Protein AF-A0A534N037-F1 (afdb_monomer_lite)

Radius of gyration: 16.57 Å; chains: 1; bounding box: 39×36×56 Å

Secondary structure (DSSP, 8-state):
----PPP-----EEEEEEEEETTEEEEEEES-HHHHHHHHHHHT-EEEEEETTTTEEEEEEEEEEE-TTSPEEEP-EE-TT--EEE----PPPPP-

Foldseek 3Di:
DDPDPPDQPDKQKKKKWWADDPNDIDIDIDSDPVVNQVVCLVRQTWIWIFIGDVRDTLFIWGQVDADPVSGTDGDFDADPVGDGPDPDPRDPDDDD

Structure (mmCIF, N/CA/C/O backbone):
data_AF-A0A534N037-F1
#
_entry.id   AF-A0A534N037-F1
#
loop_
_atom_site.group_PDB
_atom_site.id
_atom_site.type_symbol
_atom_site.label_atom_id
_atom_site.label_alt_id
_atom_site.label_comp_id
_atom_site.label_asym_id
_atom_site.label_entity_id
_atom_site.label_seq_id
_atom_site.pdbx_PDB_ins_code
_atom_site.Cartn_x
_atom_site.Cartn_y
_atom_site.Cartn_z
_atom_site.occupancy
_atom_site.B_iso_or_equiv
_atom_site.auth_seq_id
_atom_site.auth_comp_id
_atom_site.auth_asym_id
_atom_site.auth_atom_id
_atom_site.pdbx_PDB_model_num
ATOM 1 N N . MET A 1 1 ? -26.782 19.663 36.429 1.00 50.50 1 MET A N 1
ATOM 2 C CA . MET A 1 1 ? -25.449 19.383 35.840 1.00 50.50 1 MET A CA 1
ATOM 3 C C . MET A 1 1 ? -25.639 18.840 34.429 1.00 50.50 1 MET A C 1
ATOM 5 O O . MET A 1 1 ? -26.358 17.864 34.277 1.00 50.50 1 MET A O 1
ATOM 9 N N . LYS A 1 2 ? -25.067 19.471 33.393 1.00 49.94 2 LYS A N 1
ATOM 10 C CA . LYS A 1 2 ? -25.112 18.925 32.022 1.00 49.94 2 LYS A CA 1
ATOM 11 C C . LYS A 1 2 ? -24.107 17.764 31.913 1.00 49.94 2 LYS A C 1
ATOM 13 O O . LYS A 1 2 ? -22.976 17.944 32.369 1.00 49.94 2 LYS A O 1
ATOM 18 N N . PRO A 1 3 ? -24.467 16.603 31.334 1.00 54.00 3 PRO A N 1
ATOM 19 C CA . PRO A 1 3 ? -23.529 15.498 31.183 1.00 54.00 3 PRO A CA 1
ATOM 20 C C . PRO A 1 3 ? -22.388 15.922 30.254 1.00 54.00 3 PRO A C 1
ATOM 22 O O . PRO A 1 3 ? -22.601 16.391 29.133 1.00 54.00 3 PRO A O 1
ATOM 25 N N . LYS A 1 4 ? -21.157 15.795 30.755 1.00 53.72 4 LYS A N 1
ATOM 26 C CA . LYS A 1 4 ? -19.927 16.061 30.010 1.00 53.72 4 LYS A CA 1
ATOM 27 C C . LYS A 1 4 ? -19.867 15.026 28.883 1.00 53.72 4 LYS A C 1
ATOM 29 O O . LYS A 1 4 ? -19.649 13.847 29.150 1.00 53.72 4 LYS A O 1
ATOM 34 N N . ARG A 1 5 ? -20.125 15.447 27.637 1.00 61.31 5 ARG A N 1
ATOM 35 C CA . ARG A 1 5 ? -20.007 14.570 26.460 1.00 61.31 5 ARG A CA 1
ATOM 36 C C . ARG A 1 5 ? -18.625 13.901 26.491 1.00 61.31 5 ARG A C 1
ATOM 38 O O . ARG A 1 5 ? -17.637 14.616 26.695 1.00 61.31 5 ARG A O 1
ATOM 45 N N . PRO A 1 6 ? -18.531 12.572 26.317 1.00 53.53 6 PRO A N 1
ATOM 46 C CA . PRO A 1 6 ? -17.244 11.897 26.301 1.00 53.53 6 PRO A CA 1
ATOM 47 C C . PRO A 1 6 ? -16.377 12.528 25.209 1.00 53.53 6 PRO A C 1
ATOM 49 O O . PRO A 1 6 ? -16.824 12.706 24.074 1.00 53.53 6 PRO A O 1
ATOM 52 N N . ARG A 1 7 ? -15.150 12.924 25.575 1.00 56.31 7 ARG A N 1
ATOM 53 C CA . ARG A 1 7 ? -14.146 13.425 24.629 1.00 56.31 7 ARG A CA 1
ATOM 54 C C . ARG A 1 7 ? -14.052 12.414 23.494 1.00 56.31 7 ARG A C 1
ATOM 56 O O . ARG A 1 7 ? -13.726 11.256 23.740 1.00 56.31 7 ARG A O 1
ATOM 63 N N . ILE A 1 8 ? -14.367 12.851 22.275 1.00 55.91 8 ILE A N 1
ATOM 64 C CA . ILE A 1 8 ? -14.191 12.062 21.055 1.00 55.91 8 ILE A CA 1
ATOM 65 C C . ILE A 1 8 ? -12.773 11.488 21.115 1.00 55.91 8 ILE A C 1
ATOM 67 O O . ILE A 1 8 ? -11.806 12.249 21.183 1.00 55.91 8 ILE A O 1
ATOM 71 N N . SER A 1 9 ? -12.656 10.157 21.195 1.00 55.47 9 SER A N 1
ATOM 72 C CA . SER A 1 9 ? -11.362 9.474 21.167 1.00 55.47 9 SER A CA 1
ATOM 73 C C . SER A 1 9 ? -10.550 10.032 19.999 1.00 55.47 9 SER A C 1
ATOM 75 O O . SER A 1 9 ? -11.106 10.203 18.910 1.00 55.47 9 SER A O 1
ATOM 77 N N . ARG A 1 10 ? -9.266 10.352 20.220 1.00 60.78 10 ARG A N 1
ATOM 78 C CA . ARG A 1 10 ? -8.365 10.794 19.143 1.00 60.78 10 ARG A CA 1
ATOM 79 C C . ARG A 1 10 ? -8.570 9.856 17.948 1.00 60.78 10 ARG A C 1
ATOM 81 O O . ARG A 1 10 ? -8.598 8.641 18.153 1.00 60.78 10 ARG A O 1
ATOM 88 N N . ARG A 1 11 ? -8.802 10.402 16.745 1.00 72.00 11 ARG A N 1
ATOM 89 C CA . ARG A 1 11 ? -8.874 9.589 15.520 1.00 72.00 11 ARG A CA 1
ATOM 90 C C . ARG A 1 11 ? -7.591 8.761 15.478 1.00 72.00 11 ARG A C 1
ATOM 92 O O . ARG A 1 11 ? -6.514 9.344 15.404 1.00 72.00 11 ARG A O 1
ATOM 99 N N . LYS A 1 12 ? -7.710 7.441 15.625 1.00 86.25 12 LYS A N 1
ATOM 100 C CA . LYS A 1 12 ? -6.581 6.539 15.423 1.00 86.25 12 LYS A CA 1
ATOM 101 C C . LYS A 1 12 ? -6.351 6.408 13.922 1.00 86.25 12 LYS A C 1
ATOM 103 O O . LYS A 1 12 ? -7.318 6.431 13.156 1.00 86.25 12 LYS A O 1
ATOM 108 N N . THR A 1 13 ? -5.085 6.308 13.547 1.00 92.00 13 THR A N 1
ATOM 109 C CA . THR A 1 13 ? -4.653 6.001 12.188 1.00 92.00 13 THR A CA 1
ATOM 110 C C . THR A 1 13 ? -4.040 4.613 12.209 1.00 92.00 13 THR A C 1
ATOM 112 O O . THR A 1 13 ? -3.296 4.277 13.129 1.00 92.00 13 THR A O 1
ATOM 115 N N . TYR A 1 14 ? -4.390 3.819 11.213 1.00 95.00 14 TYR A N 1
ATOM 116 C CA . TYR A 1 14 ? -3.891 2.480 10.972 1.00 95.00 14 TYR A CA 1
ATOM 117 C C . TYR A 1 14 ? -3.332 2.422 9.558 1.00 95.00 14 TYR A C 1
ATOM 119 O O . TYR A 1 14 ? -3.822 3.100 8.655 1.00 95.00 14 TYR A O 1
ATOM 127 N N . TYR A 1 15 ? -2.326 1.584 9.371 1.00 97.19 15 TYR A N 1
ATOM 128 C CA . TYR A 1 15 ? -1.646 1.411 8.101 1.00 97.19 15 TYR A CA 1
ATOM 129 C C . TYR A 1 15 ? -1.758 -0.052 7.692 1.00 97.19 15 TYR A C 1
ATOM 131 O O . TYR A 1 15 ? -1.188 -0.931 8.340 1.00 97.19 15 TYR A O 1
ATOM 139 N N . LEU A 1 16 ? -2.534 -0.320 6.646 1.00 97.50 16 LEU A N 1
ATOM 140 C CA . LEU A 1 16 ? -2.685 -1.650 6.067 1.00 97.50 16 LEU A CA 1
ATOM 141 C C . LEU A 1 16 ? -1.658 -1.815 4.946 1.00 97.50 16 LEU A C 1
ATOM 143 O O . LEU A 1 16 ? -1.677 -1.072 3.969 1.00 97.50 16 LEU A O 1
ATOM 147 N N . VAL A 1 17 ? -0.787 -2.808 5.080 1.00 98.25 17 VAL A N 1
ATOM 148 C CA . VAL A 1 17 ? 0.182 -3.211 4.058 1.00 98.25 17 VAL A CA 1
ATOM 149 C C . VAL A 1 17 ? -0.339 -4.474 3.382 1.00 98.25 17 VAL A C 1
ATOM 151 O O . VAL A 1 17 ? -0.572 -5.466 4.070 1.00 98.25 17 VAL A O 1
ATOM 154 N N . LEU A 1 18 ? -0.520 -4.444 2.060 1.00 97.94 18 LEU A N 1
ATOM 155 C CA . LEU A 1 18 ? -1.083 -5.527 1.245 1.00 97.94 18 LEU A CA 1
ATOM 156 C C . LEU A 1 18 ? -0.125 -5.883 0.101 1.00 97.94 18 LEU A C 1
ATOM 158 O O . LEU A 1 18 ? 0.247 -5.012 -0.681 1.00 97.94 18 LEU A O 1
ATOM 162 N N . TRP A 1 19 ? 0.264 -7.148 -0.018 1.00 97.44 19 TRP A N 1
ATOM 163 C CA . TRP A 1 19 ? 1.190 -7.615 -1.055 1.00 97.44 19 TRP A CA 1
ATOM 164 C C . TRP A 1 19 ? 0.797 -8.992 -1.581 1.00 97.44 19 TRP A C 1
ATOM 166 O O . TRP A 1 19 ? 0.010 -9.706 -0.962 1.00 97.44 19 TRP A O 1
ATOM 176 N N . TRP A 1 20 ? 1.375 -9.376 -2.716 1.00 95.50 20 TRP A N 1
ATOM 177 C CA . TRP A 1 20 ? 1.167 -10.686 -3.326 1.00 95.50 20 TRP A CA 1
ATOM 178 C C . TRP A 1 20 ? 2.455 -11.497 -3.358 1.00 95.50 20 TRP A C 1
ATOM 180 O O . TRP A 1 20 ? 3.515 -10.991 -3.723 1.00 95.50 20 TRP A O 1
ATOM 190 N N . MET A 1 21 ? 2.342 -12.782 -3.031 1.00 94.19 21 MET A N 1
ATOM 191 C CA . MET A 1 21 ? 3.389 -13.780 -3.238 1.00 94.19 21 MET A CA 1
ATOM 192 C C . MET A 1 21 ? 2.740 -15.023 -3.841 1.00 94.19 21 MET A C 1
ATOM 194 O O . MET A 1 21 ? 1.754 -15.524 -3.306 1.00 94.19 21 MET A O 1
ATOM 198 N N . SER A 1 22 ? 3.245 -15.488 -4.987 1.00 91.94 22 SER A N 1
ATOM 199 C CA . SER A 1 22 ? 2.690 -16.648 -5.706 1.00 91.94 22 SER A CA 1
ATOM 200 C C . SER A 1 22 ? 1.169 -16.561 -5.913 1.00 91.94 22 SER A C 1
ATOM 202 O O . SER A 1 22 ? 0.433 -17.482 -5.575 1.00 91.94 22 SER A O 1
ATOM 204 N N . GLN A 1 23 ? 0.691 -15.410 -6.408 1.00 90.56 23 GLN A N 1
ATOM 205 C CA . GLN A 1 23 ? -0.733 -15.093 -6.633 1.00 90.56 23 GLN A CA 1
ATOM 206 C C . GLN A 1 23 ? -1.623 -15.082 -5.375 1.00 90.56 23 GLN A C 1
ATOM 208 O O . GLN A 1 23 ? -2.819 -14.818 -5.477 1.00 90.56 23 GLN A O 1
ATOM 213 N N . THR A 1 24 ? -1.056 -15.284 -4.186 1.00 95.06 24 THR A N 1
ATOM 214 C CA . THR A 1 24 ? -1.791 -15.231 -2.920 1.00 95.06 24 THR A CA 1
ATOM 215 C C . THR A 1 24 ? -1.638 -13.844 -2.290 1.00 95.06 2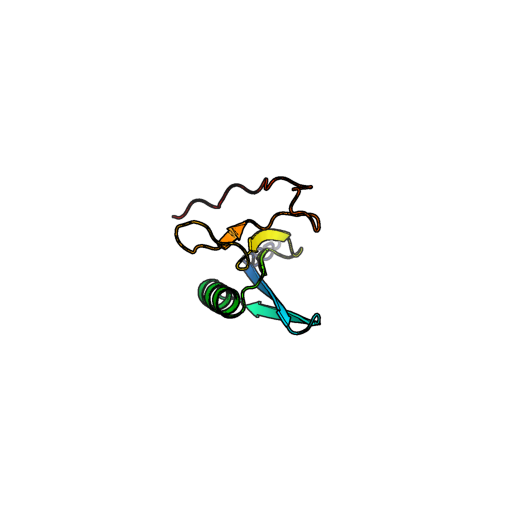4 THR A C 1
ATOM 217 O O . THR A 1 24 ? -0.501 -13.380 -2.149 1.00 95.06 24 THR A O 1
ATOM 220 N N . PRO A 1 25 ? -2.739 -13.161 -1.922 1.00 96.38 25 PRO A N 1
ATOM 221 C CA . PRO A 1 25 ? -2.672 -11.896 -1.204 1.00 96.38 25 PRO A CA 1
ATOM 222 C C . PRO A 1 25 ? -2.324 -12.117 0.272 1.00 96.38 25 PRO A C 1
ATOM 224 O O . PRO A 1 25 ? -2.842 -13.023 0.924 1.00 96.38 25 PRO A O 1
ATOM 227 N N . TYR A 1 26 ? -1.499 -11.232 0.817 1.00 97.75 26 TYR A N 1
ATOM 228 C CA . TYR A 1 26 ? -1.105 -11.189 2.221 1.00 97.75 26 TYR A CA 1
ATOM 229 C C . TYR A 1 26 ? -1.258 -9.775 2.760 1.00 97.75 26 TYR A C 1
ATOM 231 O O . TYR A 1 26 ? -1.002 -8.804 2.049 1.00 97.75 26 TYR A O 1
ATOM 239 N N . ALA A 1 27 ? -1.641 -9.663 4.030 1.00 97.50 27 ALA A N 1
ATOM 240 C CA . ALA A 1 27 ? -1.894 -8.383 4.669 1.00 97.50 27 ALA A CA 1
ATOM 241 C C . ALA A 1 27 ? -1.298 -8.309 6.078 1.00 97.50 27 ALA A C 1
ATOM 243 O O . ALA A 1 27 ? -1.254 -9.301 6.804 1.00 97.50 27 ALA A O 1
ATOM 244 N N . ALA A 1 28 ? -0.887 -7.107 6.475 1.00 97.75 28 ALA A N 1
ATOM 245 C CA . ALA A 1 28 ? -0.482 -6.778 7.837 1.00 97.75 28 ALA A CA 1
ATOM 246 C C . ALA A 1 28 ? -0.963 -5.369 8.205 1.00 97.75 28 ALA A C 1
ATOM 248 O O . ALA A 1 28 ? -1.002 -4.481 7.355 1.00 97.75 28 ALA A O 1
ATOM 249 N N . ILE A 1 29 ? -1.325 -5.163 9.473 1.00 96.56 29 ILE A N 1
ATOM 250 C CA . ILE A 1 29 ? -1.787 -3.870 9.994 1.00 96.56 29 ILE A CA 1
ATOM 251 C C . ILE A 1 29 ? -0.758 -3.334 10.984 1.00 96.56 29 ILE A C 1
ATOM 253 O O . ILE A 1 29 ? -0.301 -4.056 11.869 1.00 96.56 29 ILE A O 1
ATOM 257 N N . PHE A 1 30 ? -0.437 -2.052 10.855 1.00 96.88 30 PHE A N 1
ATOM 258 C CA . PHE A 1 30 ? 0.493 -1.330 11.713 1.00 96.88 30 PHE A CA 1
ATOM 259 C C . PHE A 1 30 ? -0.188 -0.100 12.323 1.00 96.88 30 PHE A C 1
ATOM 261 O O . PHE A 1 30 ? -1.029 0.538 11.690 1.00 96.88 30 PHE A O 1
ATOM 268 N N . GLU A 1 31 ? 0.207 0.268 13.543 1.00 94.56 31 GLU A N 1
ATOM 269 C CA . GLU A 1 31 ? -0.158 1.555 14.166 1.00 94.56 31 GLU A CA 1
ATOM 270 C C . GLU A 1 31 ? 0.940 2.627 13.978 1.00 94.56 31 GLU A C 1
ATOM 272 O O . GLU A 1 31 ? 0.721 3.800 14.272 1.00 94.56 31 GLU A O 1
ATOM 277 N N . ASN A 1 32 ? 2.124 2.238 13.487 1.00 95.31 32 ASN A N 1
ATOM 278 C CA . ASN A 1 32 ? 3.270 3.117 13.251 1.00 95.31 32 ASN A CA 1
ATOM 279 C C . ASN A 1 32 ? 3.551 3.253 11.745 1.00 95.31 32 ASN A C 1
ATOM 281 O O . ASN A 1 32 ? 3.761 2.249 11.066 1.00 95.31 32 ASN A O 1
ATOM 285 N N . GLU A 1 33 ? 3.591 4.494 11.259 1.00 95.44 33 GLU A N 1
ATOM 286 C CA . GLU A 1 33 ? 3.791 4.835 9.842 1.00 95.44 33 GLU A CA 1
ATOM 287 C C . GLU A 1 33 ? 5.130 4.333 9.302 1.00 95.44 33 GLU A C 1
ATOM 289 O O . GLU A 1 33 ? 5.166 3.622 8.305 1.00 95.44 33 GLU A O 1
ATOM 294 N N . VAL A 1 34 ? 6.222 4.614 10.014 1.00 96.56 34 VAL A N 1
ATOM 295 C CA . VAL A 1 34 ? 7.588 4.262 9.596 1.00 96.56 34 VAL A CA 1
ATOM 296 C C . VAL A 1 34 ? 7.758 2.746 9.486 1.00 96.56 34 VAL A C 1
ATOM 298 O O . VAL A 1 34 ? 8.363 2.246 8.539 1.00 96.56 34 VAL A O 1
ATOM 301 N N . ALA A 1 35 ? 7.189 1.991 10.430 1.00 97.88 35 ALA A N 1
ATOM 302 C CA . ALA A 1 35 ? 7.203 0.532 10.377 1.00 97.88 35 ALA A CA 1
ATOM 303 C C . ALA A 1 35 ? 6.397 -0.005 9.181 1.00 97.88 35 ALA A C 1
ATOM 305 O O . ALA A 1 35 ? 6.837 -0.947 8.519 1.00 97.88 35 ALA A O 1
ATOM 306 N N . ALA A 1 36 ? 5.245 0.604 8.889 1.00 98.00 36 ALA A N 1
ATOM 307 C CA . ALA A 1 36 ? 4.414 0.236 7.749 1.00 98.00 36 ALA A CA 1
ATOM 308 C C . ALA A 1 36 ? 5.115 0.532 6.415 1.00 98.00 36 ALA A C 1
ATOM 310 O O . ALA A 1 36 ? 5.136 -0.325 5.533 1.00 98.00 36 ALA A O 1
ATOM 311 N N . GLU A 1 37 ? 5.736 1.705 6.284 1.00 97.25 37 GLU A N 1
ATOM 312 C CA . GLU A 1 37 ? 6.515 2.096 5.107 1.00 97.25 37 GLU A CA 1
ATOM 313 C C . GLU A 1 37 ? 7.697 1.158 4.874 1.00 97.25 37 GLU A C 1
ATOM 315 O O . GLU A 1 37 ? 7.871 0.652 3.767 1.00 97.25 37 GLU A O 1
ATOM 320 N N . ALA A 1 38 ? 8.471 0.849 5.918 1.00 97.62 38 ALA A N 1
ATOM 321 C CA . ALA A 1 38 ? 9.570 -0.106 5.818 1.00 97.62 38 ALA A CA 1
ATOM 322 C C . ALA A 1 38 ? 9.071 -1.497 5.389 1.00 97.62 38 ALA A C 1
ATOM 324 O O . ALA A 1 38 ? 9.655 -2.129 4.504 1.00 97.62 38 ALA A O 1
ATOM 325 N N . ALA A 1 39 ? 7.962 -1.966 5.972 1.00 97.88 39 ALA A N 1
ATOM 326 C CA . ALA A 1 39 ? 7.373 -3.253 5.628 1.00 97.88 39 ALA A CA 1
ATOM 327 C C . ALA A 1 39 ? 6.870 -3.302 4.179 1.00 97.88 39 ALA A C 1
ATOM 329 O O . ALA A 1 39 ? 7.056 -4.330 3.519 1.00 97.88 39 ALA A O 1
ATOM 330 N N . ALA A 1 40 ? 6.256 -2.218 3.702 1.00 97.88 40 ALA A N 1
ATOM 331 C CA . ALA A 1 40 ? 5.736 -2.097 2.349 1.00 97.88 40 ALA A CA 1
ATOM 332 C C . ALA A 1 40 ? 6.852 -1.976 1.304 1.00 97.88 40 ALA A C 1
ATOM 334 O O . ALA A 1 40 ? 6.787 -2.624 0.261 1.00 97.88 40 ALA A O 1
ATOM 335 N N . ASN A 1 41 ? 7.911 -1.227 1.620 1.00 97.25 41 ASN A N 1
ATOM 336 C CA . ASN A 1 41 ? 9.100 -1.091 0.788 1.00 97.25 41 ASN A CA 1
ATOM 337 C C . ASN A 1 41 ? 9.776 -2.449 0.537 1.00 97.25 41 ASN A C 1
ATOM 339 O O . ASN A 1 41 ? 10.029 -2.804 -0.609 1.00 97.25 41 ASN A O 1
ATOM 343 N N . VAL A 1 42 ? 10.016 -3.236 1.596 1.00 96.56 42 VAL A N 1
ATOM 344 C CA . VAL A 1 42 ? 10.685 -4.551 1.494 1.00 96.56 42 VAL A CA 1
ATOM 345 C C . VAL A 1 42 ? 9.856 -5.565 0.704 1.00 96.56 42 VAL A C 1
ATOM 347 O O . VAL A 1 42 ? 10.410 -6.422 0.023 1.00 96.56 42 VAL A O 1
ATOM 350 N N . ARG A 1 43 ? 8.526 -5.490 0.802 1.00 96.44 43 ARG A N 1
ATOM 351 C CA . ARG A 1 43 ? 7.615 -6.462 0.179 1.00 96.44 43 ARG A CA 1
ATOM 352 C C . ARG A 1 43 ? 7.162 -6.067 -1.222 1.00 96.44 43 ARG A C 1
ATOM 354 O O . ARG A 1 43 ? 6.508 -6.888 -1.855 1.00 96.44 43 ARG A O 1
ATOM 361 N N . ASN A 1 44 ? 7.486 -4.849 -1.672 1.00 96.06 44 ASN A N 1
ATOM 362 C CA . ASN A 1 44 ? 6.797 -4.160 -2.764 1.00 96.06 44 ASN A CA 1
ATOM 363 C C . ASN A 1 44 ? 5.282 -4.295 -2.578 1.00 96.06 44 ASN A C 1
ATOM 365 O O . ASN A 1 44 ? 4.661 -5.171 -3.154 1.00 96.06 44 ASN A O 1
ATOM 369 N N . ALA A 1 45 ? 4.701 -3.497 -1.689 1.00 97.44 45 ALA A N 1
ATOM 370 C CA . ALA A 1 45 ? 3.305 -3.625 -1.285 1.00 97.44 45 ALA A CA 1
ATOM 371 C C . ALA A 1 45 ? 2.479 -2.371 -1.595 1.00 97.44 45 ALA A C 1
ATOM 373 O O . ALA A 1 45 ? 3.006 -1.271 -1.765 1.00 97.44 45 ALA A O 1
ATOM 374 N N . LEU A 1 46 ? 1.159 -2.514 -1.552 1.00 97.12 46 LEU A N 1
ATOM 375 C CA . LEU A 1 46 ? 0.268 -1.380 -1.355 1.00 97.12 46 LEU A CA 1
ATOM 376 C C . LEU A 1 46 ? 0.248 -1.002 0.130 1.00 97.12 46 LEU A C 1
ATOM 378 O O . LEU A 1 46 ? 0.113 -1.868 0.994 1.00 97.12 46 LEU A O 1
ATOM 382 N N . LEU A 1 47 ? 0.355 0.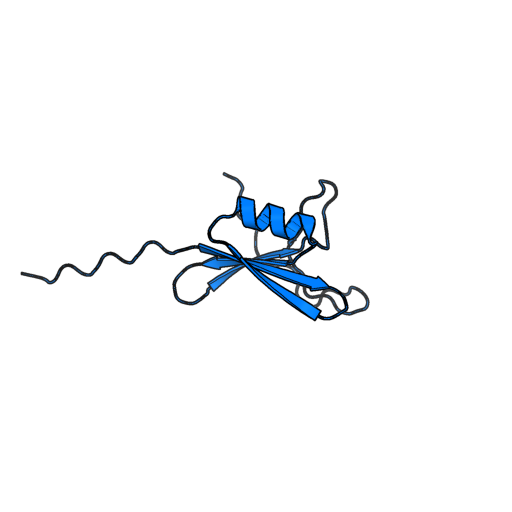291 0.421 1.00 97.62 47 LEU A N 1
ATOM 383 C CA . LEU A 1 47 ? 0.226 0.863 1.758 1.00 97.62 47 LEU A CA 1
ATOM 384 C C . LEU A 1 47 ? -1.022 1.746 1.802 1.00 97.62 47 LEU A C 1
ATOM 386 O O . LEU A 1 47 ? -1.082 2.784 1.149 1.00 97.62 47 LEU A O 1
ATOM 390 N N . VAL A 1 48 ? -2.016 1.331 2.580 1.00 96.44 48 VAL A N 1
ATOM 391 C CA . VAL A 1 48 ? -3.297 2.019 2.745 1.00 96.44 48 VAL A CA 1
ATOM 392 C C . VAL A 1 48 ? -3.323 2.707 4.104 1.00 96.44 48 VAL A C 1
ATOM 394 O O . VAL A 1 48 ? -3.272 2.049 5.145 1.00 96.44 48 VAL A O 1
ATOM 397 N N . THR A 1 49 ? -3.452 4.029 4.099 1.00 96.00 49 THR A N 1
ATOM 398 C CA . THR A 1 49 ? -3.629 4.831 5.312 1.00 96.00 49 THR A CA 1
ATOM 399 C C . THR A 1 49 ? -5.113 4.925 5.635 1.00 96.00 49 THR A C 1
ATOM 401 O O . THR A 1 49 ? -5.898 5.444 4.840 1.00 96.00 49 THR A O 1
ATOM 404 N N . ILE A 1 50 ? -5.497 4.427 6.807 1.00 94.06 50 ILE A N 1
ATOM 405 C CA . ILE A 1 50 ? -6.880 4.348 7.276 1.00 94.06 50 ILE A CA 1
ATOM 406 C C . ILE A 1 50 ? -7.008 5.185 8.546 1.00 94.06 50 ILE A C 1
ATOM 408 O O . ILE A 1 50 ? -6.265 4.962 9.499 1.00 94.06 50 ILE A O 1
ATOM 412 N N . SER A 1 51 ? -7.963 6.113 8.615 1.00 89.88 51 SER A N 1
ATOM 413 C CA . SER A 1 51 ? -8.196 6.897 9.832 1.00 89.88 51 SER A CA 1
ATOM 414 C C . SER A 1 51 ? -9.637 6.885 10.326 1.00 89.88 51 SER A C 1
ATOM 416 O O . SER A 1 51 ? -10.608 6.630 9.610 1.00 89.88 51 SER A O 1
ATOM 418 N N . GLY A 1 52 ? -9.778 7.223 11.607 1.00 82.81 52 GLY A N 1
ATOM 419 C CA . GLY A 1 52 ? -11.073 7.415 12.244 1.00 82.81 52 GLY A CA 1
ATOM 420 C C . GLY A 1 52 ? -11.749 6.108 12.649 1.00 82.81 52 GLY A C 1
ATOM 421 O O . GLY A 1 52 ? -11.094 5.094 12.852 1.00 82.81 52 GLY A O 1
ATOM 422 N N . ARG A 1 53 ? -13.067 6.173 12.873 1.00 73.19 53 ARG A N 1
ATOM 423 C CA . ARG A 1 53 ? -13.869 5.017 13.314 1.00 73.19 53 ARG A CA 1
ATOM 424 C C . ARG A 1 53 ? -14.519 4.269 12.153 1.00 73.19 53 ARG A C 1
ATOM 426 O O . ARG A 1 53 ? -14.754 3.078 12.280 1.00 73.19 53 ARG A O 1
ATOM 433 N N . ASP A 1 54 ? -14.733 4.951 11.032 1.00 77.38 54 ASP A N 1
ATOM 434 C CA . ASP A 1 54 ? -15.470 4.421 9.880 1.00 77.38 54 ASP A CA 1
ATOM 435 C C . ASP A 1 54 ? -14.536 3.840 8.804 1.00 77.38 54 ASP A C 1
ATOM 437 O O . ASP A 1 54 ? -14.897 3.790 7.634 1.00 77.38 54 ASP A O 1
ATOM 441 N N . ALA A 1 55 ? -13.307 3.465 9.187 1.00 83.56 55 ALA A N 1
ATOM 442 C CA . ALA A 1 55 ? -12.271 2.959 8.283 1.00 83.56 55 ALA A CA 1
ATOM 443 C C . ALA A 1 55 ? -12.081 3.830 7.024 1.00 83.56 55 ALA A C 1
ATOM 445 O O . ALA A 1 55 ? -11.958 3.329 5.906 1.00 83.56 55 ALA A O 1
ATOM 446 N N . LYS A 1 56 ? -12.055 5.157 7.200 1.00 89.62 56 LYS A N 1
ATOM 447 C CA . LYS A 1 56 ? -11.866 6.082 6.084 1.00 89.62 56 LYS A CA 1
ATOM 448 C C . LYS A 1 56 ? -10.482 5.858 5.476 1.00 89.62 56 LYS A C 1
ATOM 450 O O . LYS A 1 56 ? -9.484 6.037 6.169 1.00 89.62 56 LYS A O 1
ATOM 455 N N . VAL A 1 57 ? -10.427 5.535 4.185 1.00 90.75 57 VAL A N 1
ATOM 456 C CA . VAL A 1 57 ? -9.172 5.495 3.426 1.00 90.75 57 VAL A CA 1
ATOM 457 C C . VAL A 1 57 ? -8.756 6.924 3.097 1.00 90.75 57 VAL A C 1
ATOM 459 O O . VAL A 1 57 ? -9.465 7.645 2.397 1.00 90.75 57 VAL A O 1
ATOM 462 N N . ASP A 1 58 ? -7.616 7.343 3.632 1.00 90.31 58 ASP A N 1
ATOM 463 C CA . ASP A 1 58 ? -7.059 8.670 3.382 1.00 90.31 58 ASP A CA 1
ATOM 464 C C . ASP A 1 58 ? -6.112 8.677 2.182 1.00 90.31 58 ASP A C 1
ATOM 466 O O . ASP A 1 58 ? -6.081 9.652 1.434 1.00 90.31 58 ASP A O 1
ATOM 470 N N . GLN A 1 59 ? -5.336 7.606 2.006 1.00 90.56 59 GLN A N 1
ATOM 471 C CA . GLN A 1 59 ? -4.328 7.496 0.956 1.00 90.56 59 GLN A CA 1
ATOM 472 C C . GLN A 1 59 ? -4.012 6.030 0.666 1.00 90.56 59 GLN A C 1
ATOM 474 O O . GLN A 1 59 ? -4.084 5.185 1.558 1.00 90.56 59 GLN A O 1
ATOM 479 N N . ILE A 1 60 ? -3.614 5.754 -0.576 1.00 93.88 60 ILE A N 1
ATOM 480 C CA . ILE A 1 60 ? -3.018 4.483 -0.981 1.00 93.88 60 ILE A CA 1
ATOM 481 C C . I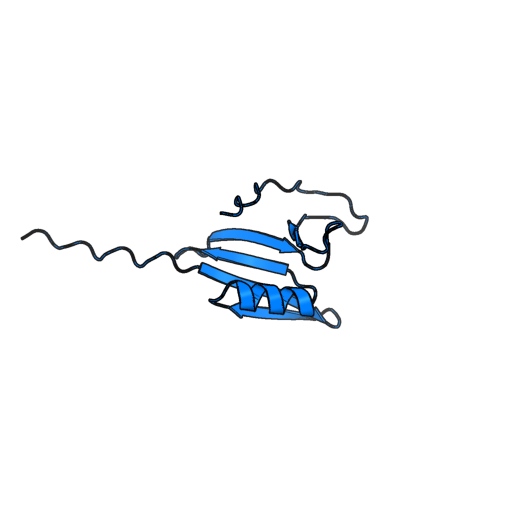LE A 1 60 ? -1.717 4.786 -1.725 1.00 93.88 6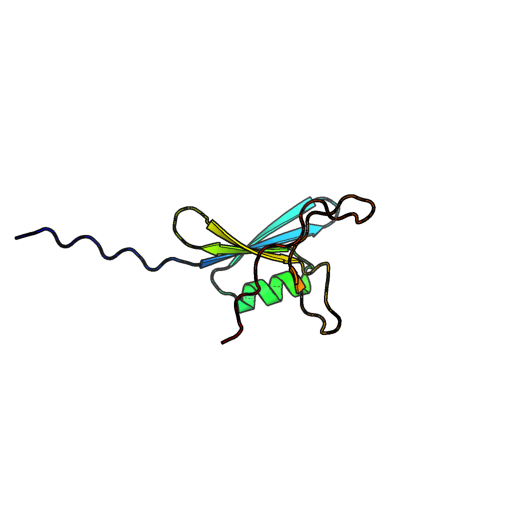0 ILE A C 1
ATOM 483 O O . ILE A 1 60 ? -1.720 5.494 -2.734 1.00 93.88 60 ILE A O 1
ATOM 487 N N . LEU A 1 61 ? -0.611 4.266 -1.209 1.00 95.06 61 LEU A N 1
ATOM 488 C CA . LEU A 1 61 ? 0.704 4.290 -1.836 1.00 95.06 61 LEU A CA 1
ATOM 489 C C . LEU A 1 61 ? 1.005 2.925 -2.442 1.00 95.06 61 LEU A C 1
ATOM 491 O O . LEU A 1 61 ? 0.624 1.894 -1.892 1.00 95.06 61 LEU A O 1
ATOM 495 N N . ASP A 1 62 ? 1.700 2.929 -3.566 1.00 94.94 62 ASP A N 1
ATOM 496 C CA . ASP A 1 62 ? 2.013 1.751 -4.352 1.00 94.94 62 ASP A CA 1
ATOM 497 C C . ASP A 1 62 ? 3.527 1.587 -4.448 1.00 94.94 62 ASP A C 1
ATOM 499 O O . ASP A 1 62 ? 4.189 2.283 -5.208 1.00 94.94 62 ASP A O 1
ATOM 503 N N . TRP A 1 63 ? 4.090 0.668 -3.662 1.00 95.56 63 TRP A N 1
ATOM 504 C CA . TRP A 1 63 ? 5.528 0.393 -3.675 1.00 95.56 63 TRP A CA 1
ATOM 505 C C . TRP A 1 63 ? 5.968 -0.523 -4.826 1.00 95.56 63 TRP A C 1
ATOM 507 O O . TRP A 1 63 ? 7.173 -0.734 -4.986 1.00 95.56 63 TRP A O 1
ATOM 517 N N . TYR A 1 64 ? 5.042 -1.026 -5.654 1.00 92.62 64 TYR A N 1
ATOM 518 C CA . TYR A 1 64 ? 5.394 -1.673 -6.923 1.00 92.62 64 TYR A CA 1
ATOM 519 C C . TYR A 1 64 ? 5.827 -0.654 -7.981 1.00 92.62 64 TYR A C 1
ATOM 521 O O . TYR A 1 64 ? 6.565 -1.004 -8.901 1.00 92.62 64 TYR A O 1
ATOM 529 N N . ARG A 1 65 ? 5.392 0.606 -7.857 1.00 91.62 65 ARG A N 1
ATOM 530 C CA . ARG A 1 65 ? 5.738 1.690 -8.780 1.00 91.62 65 ARG A CA 1
ATOM 531 C C . ARG A 1 65 ? 6.446 2.802 -8.035 1.00 91.62 65 ARG A C 1
ATOM 533 O O . ARG A 1 65 ? 5.931 3.338 -7.061 1.00 91.62 65 ARG A O 1
ATOM 540 N N . ARG A 1 66 ? 7.634 3.164 -8.501 1.00 93.00 66 ARG A N 1
ATOM 541 C CA . ARG A 1 66 ? 8.460 4.177 -7.849 1.00 93.00 66 ARG A CA 1
ATOM 542 C C . ARG A 1 66 ? 8.768 5.312 -8.797 1.00 93.00 66 ARG A C 1
ATOM 544 O O . ARG A 1 66 ? 8.896 5.092 -9.999 1.00 93.00 66 ARG A O 1
ATOM 551 N N . ASP A 1 67 ? 8.872 6.505 -8.233 1.00 92.69 67 ASP A N 1
ATOM 552 C CA . ASP A 1 67 ? 9.394 7.657 -8.953 1.00 92.69 67 ASP A CA 1
ATOM 553 C C . ASP A 1 67 ? 10.921 7.560 -9.133 1.00 92.69 67 ASP A C 1
ATOM 555 O O . ASP A 1 67 ? 11.578 6.633 -8.649 1.00 92.69 67 ASP A O 1
ATOM 559 N N . GLU A 1 68 ? 11.501 8.546 -9.816 1.00 93.69 68 GLU 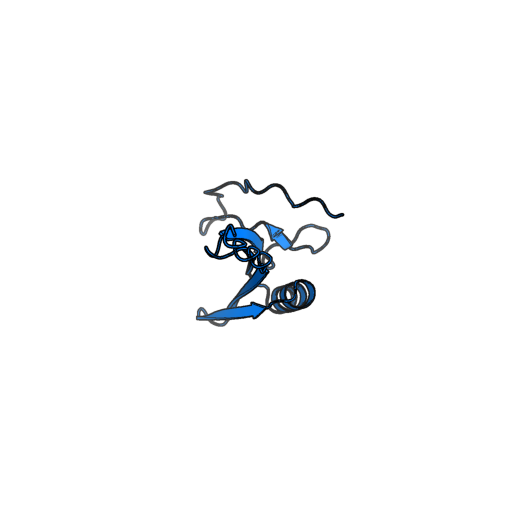A N 1
ATOM 560 C CA . GLU A 1 68 ? 12.948 8.640 -10.053 1.00 93.69 68 GLU A CA 1
ATOM 561 C C . GLU A 1 68 ? 13.770 8.736 -8.755 1.00 93.69 68 GLU A C 1
ATOM 563 O O . GLU A 1 68 ? 14.957 8.425 -8.740 1.00 93.69 68 GLU A O 1
ATOM 568 N N . SER A 1 69 ? 13.138 9.135 -7.646 1.00 93.62 69 SER A N 1
ATOM 569 C CA . SER A 1 69 ? 13.746 9.205 -6.313 1.00 93.62 69 SER A CA 1
ATOM 570 C C . SER A 1 69 ? 13.565 7.914 -5.500 1.00 93.62 69 SER A C 1
ATOM 572 O O . SER A 1 69 ? 13.949 7.867 -4.330 1.00 93.62 69 SER A O 1
ATOM 574 N N . GLY A 1 70 ? 12.968 6.867 -6.080 1.00 91.88 70 GLY A N 1
ATOM 575 C CA . GLY A 1 70 ? 12.727 5.580 -5.427 1.00 91.88 70 GLY A CA 1
ATOM 576 C C . GLY A 1 70 ? 11.553 5.568 -4.439 1.00 91.88 70 GLY A C 1
ATOM 577 O O . GLY A 1 70 ? 11.374 4.573 -3.723 1.00 91.88 70 GLY A O 1
ATOM 578 N N . ARG A 1 71 ? 10.755 6.643 -4.385 1.00 93.50 71 ARG A N 1
ATOM 579 C CA . ARG A 1 71 ? 9.594 6.778 -3.492 1.00 93.50 71 ARG A CA 1
ATOM 580 C C . ARG A 1 71 ? 8.367 6.112 -4.110 1.00 93.50 71 ARG A C 1
ATOM 582 O O . ARG A 1 71 ? 8.262 6.080 -5.335 1.00 93.50 71 ARG A O 1
ATOM 589 N N . PRO A 1 72 ? 7.431 5.590 -3.298 1.00 95.06 72 PRO A N 1
ATOM 590 C CA . PRO A 1 72 ? 6.231 4.969 -3.830 1.00 95.06 72 PRO A CA 1
ATOM 591 C C . PRO A 1 72 ? 5.379 6.016 -4.534 1.00 95.06 72 PRO A C 1
ATOM 593 O O . PRO A 1 72 ? 5.147 7.114 -4.019 1.00 95.06 72 PRO A O 1
ATOM 596 N N . MET A 1 73 ? 4.873 5.652 -5.701 1.00 93.25 73 MET A N 1
ATOM 597 C CA . MET A 1 73 ? 3.876 6.460 -6.375 1.00 93.25 73 MET A CA 1
ATOM 598 C C . MET A 1 73 ? 2.509 6.223 -5.732 1.00 93.25 73 MET A C 1
ATOM 600 O O . MET A 1 73 ? 2.270 5.187 -5.109 1.00 93.25 73 M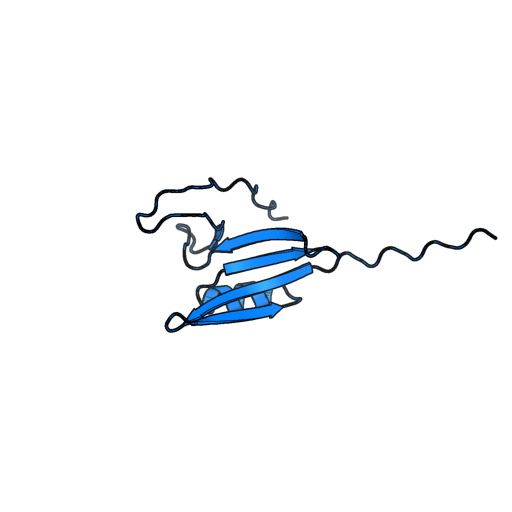ET A O 1
ATOM 604 N N . PRO A 1 74 ? 1.566 7.155 -5.874 1.00 91.44 74 PRO A N 1
ATOM 605 C CA . PRO A 1 74 ? 0.206 6.881 -5.459 1.00 91.44 74 PRO A CA 1
ATOM 606 C C . PRO A 1 74 ? -0.441 5.774 -6.304 1.00 91.44 74 PRO A C 1
ATOM 608 O O . PRO A 1 74 ? -0.154 5.642 -7.498 1.00 91.44 74 PRO A O 1
ATOM 611 N N . ALA A 1 75 ? -1.305 4.963 -5.690 1.00 90.44 75 ALA A N 1
ATOM 612 C CA . ALA A 1 75 ? -1.907 3.815 -6.366 1.00 90.44 75 ALA A CA 1
ATOM 613 C C . ALA A 1 75 ? -2.886 4.249 -7.462 1.00 90.44 75 ALA A C 1
ATOM 615 O O . ALA A 1 75 ? -3.826 4.988 -7.212 1.00 90.44 75 ALA A O 1
ATOM 616 N N . GLU A 1 76 ? -2.716 3.745 -8.677 1.00 88.31 76 GLU A N 1
ATOM 617 C CA . GLU A 1 76 ? -3.610 4.045 -9.792 1.00 88.31 76 GLU A CA 1
ATOM 618 C C . GLU A 1 76 ? -4.316 2.777 -10.231 1.00 88.31 76 GLU A C 1
ATOM 620 O O . GLU A 1 76 ? -3.699 1.716 -10.345 1.00 88.31 76 GLU A O 1
ATOM 625 N N . TRP A 1 77 ? -5.606 2.899 -10.531 1.00 86.62 77 TRP A N 1
ATOM 626 C CA . TRP A 1 77 ? -6.309 1.808 -11.178 1.00 86.62 77 TRP A CA 1
ATOM 627 C C . TRP A 1 77 ? -5.921 1.782 -12.651 1.00 86.62 77 TRP A C 1
ATOM 629 O O . TRP A 1 77 ? -6.308 2.656 -13.432 1.00 86.62 77 TRP A O 1
ATOM 639 N N . ARG A 1 78 ? -5.146 0.759 -13.000 1.00 84.88 78 ARG A N 1
ATOM 640 C CA . ARG A 1 78 ? -4.727 0.453 -14.362 1.00 84.88 78 ARG A CA 1
ATOM 641 C C . ARG A 1 78 ? -5.317 -0.874 -14.817 1.00 84.88 78 ARG A C 1
ATOM 643 O O . ARG A 1 78 ? -5.548 -1.757 -13.991 1.00 84.88 78 ARG A O 1
ATOM 650 N N . ASP A 1 79 ? -5.568 -1.005 -16.111 1.00 85.75 79 ASP A N 1
ATOM 651 C CA . ASP A 1 79 ? -5.815 -2.314 -16.711 1.00 85.75 79 ASP A CA 1
ATOM 652 C C . ASP A 1 79 ? -4.510 -3.095 -16.937 1.00 85.75 79 ASP A C 1
ATOM 654 O O . ASP A 1 79 ? -3.410 -2.651 -16.596 1.00 85.75 79 ASP A O 1
ATOM 658 N N . LEU A 1 80 ? -4.647 -4.282 -17.531 1.00 81.25 80 LEU A N 1
ATOM 659 C CA . LEU A 1 80 ? -3.535 -5.180 -17.837 1.00 81.25 80 LEU A CA 1
ATOM 660 C C . LEU A 1 80 ? -2.559 -4.620 -18.884 1.00 81.25 80 LEU A C 1
ATOM 662 O O . LEU A 1 80 ? -1.422 -5.080 -18.939 1.00 81.25 80 LEU A O 1
ATOM 666 N N . VAL A 1 81 ? -2.977 -3.648 -19.702 1.00 85.12 81 VAL A N 1
ATOM 667 C CA . VAL A 1 81 ? -2.120 -2.992 -20.705 1.00 85.12 81 VAL A CA 1
ATOM 668 C C . VAL A 1 81 ? -1.559 -1.654 -20.208 1.00 85.12 81 VAL A C 1
ATOM 670 O O . VAL A 1 81 ? -0.823 -0.980 -20.927 1.00 85.12 81 VAL A O 1
ATOM 673 N N . GLY A 1 82 ? -1.847 -1.286 -18.956 1.00 79.94 82 GLY A N 1
ATOM 674 C CA . GLY A 1 82 ? -1.318 -0.106 -18.283 1.00 79.94 82 GLY A CA 1
ATOM 675 C C . GLY A 1 82 ? -2.141 1.170 -18.472 1.00 79.94 82 GLY A C 1
ATOM 676 O O . GLY A 1 82 ? -1.716 2.221 -17.976 1.00 79.94 82 GLY A O 1
ATOM 677 N N . GLN A 1 83 ? -3.302 1.105 -19.131 1.00 85.81 83 GLN A N 1
ATOM 678 C CA . GLN A 1 83 ? -4.212 2.236 -19.295 1.00 85.81 83 GLN A CA 1
ATOM 679 C C . GLN A 1 83 ? -4.854 2.593 -17.953 1.00 85.81 83 GLN A C 1
ATOM 681 O O . GLN A 1 83 ? -5.354 1.736 -17.228 1.00 85.81 83 GLN A O 1
ATOM 686 N N . ILE A 1 84 ? -4.841 3.882 -17.614 1.00 84.44 84 ILE A N 1
ATOM 687 C CA . ILE A 1 84 ? -5.400 4.388 -16.359 1.00 84.44 84 ILE A CA 1
ATOM 688 C C . ILE A 1 84 ? -6.917 4.544 -16.508 1.00 84.44 84 ILE A C 1
ATOM 690 O O . ILE A 1 84 ? -7.385 5.308 -17.351 1.00 84.44 84 ILE A O 1
ATOM 694 N N . HIS A 1 85 ? -7.677 3.862 -15.651 1.00 80.38 85 HIS A N 1
ATOM 695 C CA . HIS A 1 85 ? -9.134 4.000 -15.569 1.00 80.38 85 HIS A CA 1
ATOM 696 C C . HIS A 1 85 ? -9.564 5.134 -14.643 1.00 80.38 85 HIS A C 1
ATOM 698 O O . HIS A 1 85 ? -10.540 5.829 -14.916 1.00 80.38 85 HIS A O 1
ATOM 704 N N . VAL A 1 86 ? -8.832 5.326 -13.545 1.00 70.25 86 VAL A N 1
ATOM 705 C CA . VAL A 1 86 ? -9.086 6.394 -12.577 1.00 70.25 86 VAL A CA 1
ATOM 706 C C . VAL A 1 86 ? -7.780 7.151 -12.360 1.00 70.25 86 VAL A C 1
ATOM 708 O O . VAL A 1 86 ? -6.870 6.607 -11.727 1.00 70.25 86 VAL A O 1
ATOM 711 N N . PRO A 1 87 ? -7.661 8.385 -12.889 1.00 65.62 87 PRO A N 1
ATOM 712 C CA . PRO A 1 87 ? -6.526 9.251 -12.606 1.00 65.62 87 PRO A CA 1
ATOM 713 C C . PRO A 1 87 ? -6.421 9.496 -11.104 1.00 65.62 87 PRO A C 1
ATOM 715 O O . PRO A 1 87 ? -7.436 9.651 -10.418 1.00 65.62 87 PRO A O 1
ATOM 718 N N . TRP A 1 88 ? -5.202 9.545 -10.578 1.00 64.19 88 TRP A N 1
ATOM 719 C CA . TRP A 1 88 ? -5.010 9.785 -9.156 1.00 64.19 88 TRP A CA 1
ATOM 720 C C . TRP A 1 88 ? -5.498 11.187 -8.749 1.00 64.19 88 TRP A C 1
ATOM 722 O O . TRP A 1 88 ? -4.948 12.198 -9.182 1.00 64.19 88 TRP A O 1
ATOM 732 N N . LEU A 1 89 ? -6.533 11.257 -7.902 1.00 61.97 89 LEU A N 1
ATOM 733 C CA . LEU A 1 89 ? -7.134 12.519 -7.436 1.00 61.97 89 LEU A CA 1
ATOM 734 C C . LEU A 1 89 ? -6.661 12.956 -6.039 1.00 61.97 89 LEU A C 1
ATOM 736 O O . LEU A 1 89 ? -6.955 14.081 -5.622 1.00 61.97 89 LEU A O 1
ATOM 740 N N . ALA A 1 90 ? -5.950 12.109 -5.284 1.00 55.38 90 ALA A N 1
ATOM 741 C CA . ALA A 1 90 ? -5.552 12.473 -3.927 1.00 55.38 90 ALA A CA 1
ATOM 742 C C . ALA A 1 90 ? -4.295 13.352 -3.962 1.00 55.38 90 ALA A C 1
ATOM 744 O O . ALA A 1 90 ? -3.186 12.890 -4.228 1.00 55.38 90 ALA A O 1
ATOM 745 N N . LYS A 1 91 ? -4.459 14.647 -3.678 1.00 53.59 91 LYS A N 1
ATOM 746 C CA . LYS A 1 91 ? -3.320 15.552 -3.487 1.00 53.59 91 LYS A CA 1
ATOM 747 C C . LYS A 1 91 ? -2.386 14.952 -2.424 1.00 53.59 91 LYS A C 1
ATOM 749 O O . LYS A 1 91 ? -2.890 14.597 -1.354 1.00 53.59 91 LYS A O 1
ATOM 754 N N . PRO A 1 92 ? -1.069 14.839 -2.682 1.00 50.72 92 PRO A N 1
ATOM 755 C CA . PRO A 1 92 ? -0.122 14.414 -1.663 1.00 50.72 92 PRO A CA 1
ATOM 756 C C . PRO A 1 92 ? -0.318 15.274 -0.418 1.00 50.72 92 PRO A C 1
ATOM 758 O O . PRO A 1 92 ? -0.423 16.502 -0.517 1.00 50.72 92 PRO A O 1
ATOM 761 N N . LYS A 1 93 ? -0.402 14.643 0.754 1.00 49.75 93 LYS A N 1
ATOM 762 C CA . LYS A 1 93 ? -0.358 15.380 2.013 1.00 49.75 93 LYS A CA 1
ATOM 763 C C . LYS A 1 93 ? 0.992 16.095 2.041 1.00 49.75 93 LYS A C 1
ATOM 765 O O . LYS A 1 93 ? 2.023 15.438 1.930 1.00 49.75 93 LYS A O 1
ATOM 770 N N . ALA A 1 94 ? 0.974 17.427 2.100 1.00 42.78 94 ALA A N 1
ATOM 771 C CA . ALA A 1 94 ? 2.198 18.215 2.147 1.00 42.78 94 ALA A CA 1
ATOM 772 C C . ALA A 1 94 ? 3.082 17.696 3.289 1.00 42.78 94 ALA A C 1
ATOM 774 O O . ALA A 1 94 ? 2.596 17.525 4.412 1.00 42.78 94 ALA A O 1
ATOM 775 N N . ALA A 1 95 ? 4.345 17.405 2.979 1.00 42.09 95 ALA A N 1
ATOM 776 C CA . ALA A 1 95 ? 5.343 17.133 3.999 1.00 42.09 95 ALA A CA 1
ATOM 777 C C . ALA A 1 95 ? 5.467 18.391 4.873 1.00 42.09 95 ALA A C 1
ATOM 779 O O . ALA A 1 95 ? 5.605 19.493 4.336 1.00 42.09 95 ALA A O 1
ATOM 780 N N . VAL A 1 96 ? 5.317 18.221 6.188 1.00 38.19 96 VAL A N 1
ATOM 781 C CA . VAL A 1 96 ? 5.564 19.266 7.195 1.00 38.19 96 VAL A CA 1
ATOM 782 C C . VAL A 1 96 ? 7.049 19.290 7.510 1.00 38.19 96 VAL A C 1
ATOM 784 O O . VAL A 1 96 ? 7.609 18.181 7.655 1.00 38.19 96 VAL A O 1
#

pLDDT: mean 84.02, std 16.86, range [38.19, 98.25]

Sequence (96 aa):
MKPKRPRISRRKTYYLVLWWMSQTPYAAIFENEVAAEAAANVRNALLVTISGRDAKVDQILDWYRRDESGRPMPAEWRDLVGQIHVPWLAKPKAAV